Protein AF-A0A9P9IMY3-F1 (afdb_monomer_lite)

Radius of gyration: 26.3 Å; chains: 1; bounding box: 83×66×39 Å

Sequence (171 aa):
MLLPPKFRTRTLLSLVWACVVVVLFLTASSHWKDISVIPQANESSQDVVNGSTNCSPLEPTISTLPNRPGLATALSPAQLLCRPRNQTTAVTKLLYQSWKSNEPPAKFKHWSDGCREKRQDWEWVLWTDEDNLRLVQKYFPALEDTYLGLPGNIYRVDFMRNLYMYHFGGV

InterPro domains:
  IPR029044 Nucleotide-diphospho-sugar transferases [SSF53448] (84-171)
  IPR051706 Glycosyltransferase domain-containing protein [PTHR32385] (12-171)

Organism: NCBI:txid1079267

Secondary structure (DSSP, 8-state):
--PPP---THHHHHHHHHHHHHHHHHHTTSSSTT------------------------S--S-SS---TTSPEE--HHHHTTSPPP--SSPPSEEEEE-SSSS--HHHHHHHHHHHHT-TTSEEEEEPHHHHHHHHHHH-GGGHHHHHTSSSHHHHHHHHHHHHHHHH---

pLDDT: mean 77.24, std 22.15, range [31.53, 98.38]

Foldseek 3Di:
DDDDDDDDPPPVVVVVVVVVVVVVVVVVVPPPPPPPDPPPPDPDDPDPPPPPPVLPPPPPDDPPPPQDPLFAAEDELSRVLPDAFDPDPDAALEAEDEDQDPDDPPVVVVVVRVVGNVRNVGYYYYHHPVSLLVLCVSPPVVCNCVLVPPPDVVVNVVVSVVVCCRGHNHD

Structure (mmCIF, N/CA/C/O backbone):
data_AF-A0A9P9IMY3-F1
#
_entry.id   AF-A0A9P9IMY3-F1
#
loop_
_atom_site.group_PDB
_atom_site.id
_atom_site.type_symbol
_atom_site.label_atom_id
_atom_site.label_alt_id
_atom_site.label_comp_id
_atom_site.label_asym_id
_atom_site.label_entity_id
_atom_site.label_seq_id
_atom_site.pdbx_PDB_ins_code
_atom_site.Cartn_x
_atom_site.Cartn_y
_atom_site.Cartn_z
_atom_site.occupancy
_atom_site.B_iso_or_equiv
_atom_site.auth_seq_id
_atom_site.auth_comp_id
_atom_site.auth_asym_id
_atom_site.auth_atom_id
_atom_site.pdbx_PDB_model_num
ATOM 1 N N . MET A 1 1 ? -62.965 -39.080 22.124 1.00 46.47 1 MET A N 1
ATOM 2 C CA . MET A 1 1 ? -61.722 -38.650 21.449 1.00 46.47 1 MET A CA 1
ATOM 3 C C . MET A 1 1 ? -62.101 -37.714 20.305 1.00 46.47 1 MET A C 1
ATOM 5 O O . MET A 1 1 ? -62.487 -38.214 19.264 1.00 46.47 1 MET A O 1
ATOM 9 N N . LEU A 1 2 ? -62.081 -36.389 20.506 1.00 40.59 2 LEU A N 1
ATOM 10 C CA . LEU A 1 2 ? -62.197 -35.381 19.437 1.00 40.59 2 LEU A CA 1
ATOM 11 C C . LEU A 1 2 ? -61.358 -34.150 19.836 1.00 40.59 2 LEU A C 1
ATOM 13 O O . LEU A 1 2 ? -61.588 -33.560 20.887 1.00 40.59 2 LEU A O 1
ATOM 17 N N . LEU A 1 3 ? -60.337 -33.841 19.033 1.00 46.94 3 LEU A N 1
ATOM 18 C CA . LEU A 1 3 ? -59.412 -32.707 19.187 1.00 46.94 3 LEU A CA 1
ATOM 19 C C . LEU A 1 3 ? -60.042 -31.403 18.653 1.00 46.94 3 LEU A C 1
ATOM 21 O O . LEU A 1 3 ? -60.831 -31.470 17.709 1.00 46.94 3 LEU A O 1
ATOM 25 N N . PRO A 1 4 ? -59.671 -30.219 19.181 1.00 60.09 4 PRO A N 1
ATOM 26 C CA . PRO A 1 4 ? -60.183 -28.938 18.692 1.00 60.09 4 PRO A CA 1
ATOM 27 C C . PRO A 1 4 ? -59.522 -28.500 17.366 1.00 60.09 4 PRO A C 1
ATOM 29 O O . PRO A 1 4 ? -58.406 -28.932 17.048 1.00 60.09 4 PRO A O 1
ATOM 32 N N . PRO A 1 5 ? -60.181 -27.621 16.581 1.00 54.59 5 PRO A N 1
ATOM 33 C CA . PRO A 1 5 ? -59.696 -27.197 15.273 1.00 54.59 5 PRO A CA 1
ATOM 34 C C . PRO A 1 5 ? -58.495 -26.248 15.393 1.00 54.59 5 PRO A C 1
ATOM 36 O O . PRO A 1 5 ? -58.503 -25.281 16.155 1.00 54.59 5 PRO A O 1
ATOM 39 N N . LYS A 1 6 ? -57.453 -26.512 14.597 1.00 54.56 6 LYS A N 1
ATOM 40 C CA . LYS A 1 6 ? -56.261 -25.661 14.496 1.00 54.56 6 LYS A CA 1
ATOM 41 C C . LYS A 1 6 ? -56.608 -24.363 13.761 1.00 54.56 6 LYS A C 1
ATOM 43 O O . LYS A 1 6 ? -56.877 -24.376 12.561 1.00 54.56 6 LYS A O 1
ATOM 48 N N . PHE A 1 7 ? -56.565 -23.245 14.484 1.00 51.09 7 PHE A N 1
ATOM 49 C CA . PHE A 1 7 ? -56.667 -21.898 13.924 1.00 51.09 7 PHE A CA 1
ATOM 50 C C . PHE A 1 7 ? -55.505 -21.635 12.949 1.00 51.09 7 PHE A C 1
ATOM 52 O O . PHE A 1 7 ? -54.338 -21.905 13.238 1.00 51.09 7 PHE A O 1
ATOM 59 N N . ARG A 1 8 ? -55.841 -21.144 11.754 1.00 60.75 8 ARG A N 1
ATOM 60 C CA . ARG A 1 8 ? -54.956 -20.981 10.593 1.00 60.75 8 ARG A CA 1
ATOM 61 C C . ARG A 1 8 ? -54.034 -19.764 10.779 1.00 60.75 8 ARG A C 1
ATOM 63 O O . ARG A 1 8 ? -54.347 -18.669 10.338 1.00 60.75 8 ARG A O 1
ATOM 70 N N . THR A 1 9 ? -52.874 -19.963 11.403 1.00 56.81 9 THR A N 1
ATOM 71 C CA . THR A 1 9 ? -51.852 -18.931 11.700 1.00 56.81 9 THR A CA 1
ATOM 72 C C . THR A 1 9 ? -50.983 -18.501 10.508 1.00 56.81 9 THR A C 1
ATOM 74 O O . THR A 1 9 ? -50.159 -17.599 10.632 1.00 56.81 9 THR A O 1
ATOM 77 N N . ARG A 1 10 ? -51.148 -19.114 9.329 1.00 55.03 10 ARG A N 1
ATOM 78 C CA . ARG A 1 10 ? -50.249 -18.892 8.181 1.00 55.03 10 ARG A CA 1
ATOM 79 C C . ARG A 1 10 ? -50.473 -17.581 7.419 1.00 55.03 10 ARG A C 1
ATOM 81 O O . ARG A 1 10 ? -49.534 -17.095 6.808 1.00 55.03 10 ARG A O 1
ATOM 88 N N . THR A 1 11 ? -51.666 -16.991 7.461 1.00 54.25 11 THR A N 1
ATOM 89 C CA . THR A 1 11 ? -51.984 -15.793 6.657 1.00 54.25 11 THR A CA 1
ATOM 90 C C . THR A 1 11 ? -51.524 -14.485 7.306 1.00 54.25 11 THR A C 1
ATOM 92 O O . THR A 1 11 ? -51.186 -13.539 6.603 1.00 54.25 11 THR A O 1
ATOM 95 N N . LEU A 1 12 ? -51.456 -14.434 8.640 1.00 52.69 12 LEU A N 1
ATOM 96 C CA . LEU A 1 12 ? -51.005 -13.248 9.379 1.00 52.69 12 LEU A CA 1
ATOM 97 C C . LEU A 1 12 ? -49.483 -13.067 9.305 1.00 52.69 12 LEU A C 1
ATOM 99 O O . LEU A 1 12 ? -49.007 -11.943 9.188 1.00 52.69 12 LEU A O 1
ATOM 103 N N . LEU A 1 13 ? -48.718 -14.164 9.283 1.00 53.00 13 LEU A N 1
ATOM 104 C CA . LEU A 1 13 ? -47.257 -14.108 9.189 1.00 53.00 13 LEU A CA 1
ATOM 105 C C . LEU A 1 13 ? -46.789 -13.550 7.833 1.00 53.00 13 LEU A C 1
ATOM 107 O O . LEU A 1 13 ? -45.843 -12.773 7.789 1.00 53.00 13 LEU A O 1
ATOM 111 N N . SER A 1 14 ? -47.490 -13.878 6.740 1.00 55.75 14 SER A N 1
ATOM 112 C CA . SER A 1 14 ? -47.186 -13.362 5.397 1.00 55.75 14 SER A CA 1
ATOM 113 C C . SER A 1 14 ? -47.481 -11.867 5.241 1.00 55.75 14 SER A C 1
ATOM 115 O O . SER A 1 14 ? -46.732 -11.173 4.560 1.00 55.75 14 SER A O 1
ATOM 117 N N . LEU A 1 15 ? -48.530 -11.354 5.892 1.00 57.00 15 LEU A N 1
ATOM 118 C CA . LEU A 1 15 ? -48.869 -9.926 5.872 1.00 57.00 15 LEU A CA 1
ATOM 119 C C . LEU A 1 15 ? -47.912 -9.098 6.739 1.00 57.00 15 LEU A C 1
ATOM 121 O O . LEU A 1 15 ? -47.490 -8.023 6.326 1.00 57.00 15 LEU A O 1
ATOM 125 N N . VAL A 1 16 ? -47.503 -9.621 7.899 1.00 63.31 16 VAL A N 1
ATOM 126 C CA . VAL A 1 16 ? -46.500 -8.966 8.754 1.00 63.31 16 VAL A CA 1
ATOM 127 C C . VAL A 1 16 ? -45.140 -8.912 8.053 1.00 63.31 16 VAL A C 1
ATOM 129 O O . VAL A 1 16 ? -44.492 -7.870 8.069 1.00 63.31 16 VAL A O 1
ATOM 132 N N . TRP A 1 17 ? -44.729 -9.986 7.368 1.00 56.22 17 TRP A N 1
ATOM 133 C CA . TRP A 1 17 ? -43.474 -9.992 6.611 1.00 56.22 17 TRP A CA 1
ATOM 134 C C . TRP A 1 17 ? -43.516 -9.051 5.399 1.00 56.22 17 TRP A C 1
ATOM 136 O O . TRP A 1 17 ? -42.553 -8.328 5.160 1.00 56.22 17 TRP A O 1
ATOM 146 N N . ALA A 1 18 ? -44.648 -8.980 4.688 1.00 67.62 18 ALA A N 1
ATOM 147 C CA . ALA A 1 18 ? -44.834 -8.014 3.606 1.00 67.62 18 ALA A CA 1
ATOM 148 C C . ALA A 1 18 ? -44.747 -6.561 4.109 1.00 67.62 18 ALA A C 1
ATOM 150 O O . ALA A 1 18 ? -44.068 -5.747 3.488 1.00 67.62 18 ALA A O 1
ATOM 151 N N . CYS A 1 19 ? -45.344 -6.243 5.264 1.00 64.06 19 CYS A N 1
ATOM 152 C CA . CYS A 1 19 ? -45.222 -4.915 5.871 1.00 64.06 19 CYS A CA 1
ATOM 153 C C . CYS A 1 19 ? -43.783 -4.594 6.301 1.00 64.06 19 CYS A C 1
ATOM 155 O O . CYS A 1 19 ? -43.325 -3.483 6.062 1.00 64.06 19 CYS A O 1
ATOM 157 N N . VAL A 1 20 ? -43.045 -5.546 6.883 1.00 66.06 20 VAL A N 1
ATOM 158 C CA . VAL A 1 20 ? -41.638 -5.332 7.275 1.00 66.06 20 VAL A CA 1
ATOM 159 C C . VAL A 1 20 ? -40.750 -5.093 6.052 1.00 66.06 20 VAL A C 1
ATOM 161 O O . VAL A 1 20 ? -39.928 -4.181 6.073 1.00 66.06 20 VAL A O 1
ATOM 164 N N . VAL A 1 21 ? -40.947 -5.839 4.960 1.00 68.50 21 VAL A N 1
ATOM 165 C CA . VAL A 1 21 ? -40.202 -5.630 3.707 1.00 68.50 21 VAL A CA 1
ATOM 166 C C . VAL A 1 21 ? -40.544 -4.270 3.091 1.00 68.50 21 VAL A C 1
ATOM 168 O O . VAL A 1 21 ? -39.636 -3.525 2.739 1.00 68.50 21 VAL A O 1
ATOM 171 N N . VAL A 1 22 ? -41.823 -3.890 3.023 1.00 68.12 22 VAL A N 1
ATOM 172 C CA . VAL A 1 22 ? -42.237 -2.582 2.483 1.00 68.12 22 VAL A CA 1
ATOM 173 C C . VAL A 1 22 ? -41.711 -1.424 3.340 1.00 68.12 22 VAL A C 1
ATOM 175 O O . VAL A 1 22 ? -41.227 -0.441 2.789 1.00 68.12 22 VAL A O 1
ATOM 178 N N . VAL A 1 23 ? -41.719 -1.542 4.671 1.00 63.19 23 VAL A N 1
ATOM 179 C CA . VAL A 1 23 ? -41.163 -0.515 5.569 1.00 63.19 23 VAL A CA 1
ATOM 180 C C . VAL A 1 23 ? -39.641 -0.419 5.434 1.00 63.19 23 VAL A C 1
ATOM 182 O O . VAL A 1 23 ? -39.133 0.693 5.371 1.00 63.19 23 VAL A O 1
ATOM 185 N N . LEU A 1 24 ? -38.914 -1.536 5.301 1.00 60.84 24 LEU A N 1
ATOM 186 C CA . LEU A 1 24 ? -37.463 -1.524 5.054 1.00 60.84 24 LEU A CA 1
ATOM 187 C C . LEU A 1 24 ? -37.104 -0.929 3.681 1.00 60.84 24 LEU A C 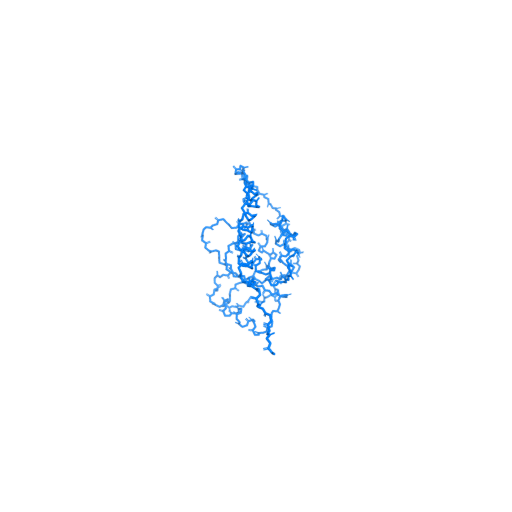1
ATOM 189 O O . LEU A 1 24 ? -36.122 -0.199 3.572 1.00 60.84 24 LEU A O 1
ATOM 193 N N . PHE A 1 25 ? -37.910 -1.180 2.644 1.00 58.81 25 PHE A N 1
ATOM 194 C CA . PHE A 1 25 ? -37.720 -0.565 1.325 1.00 58.81 25 PHE A CA 1
ATOM 195 C C . PHE A 1 25 ? -38.073 0.931 1.311 1.00 58.81 25 PHE A C 1
ATOM 197 O O . PHE A 1 25 ? -37.428 1.701 0.601 1.00 58.81 25 PHE A O 1
ATOM 204 N N . LEU A 1 26 ? -39.048 1.371 2.113 1.00 54.88 26 LEU A N 1
ATOM 205 C CA . LEU A 1 26 ? -39.428 2.783 2.202 1.00 54.88 26 LEU A CA 1
ATOM 206 C C . LEU A 1 26 ? -38.482 3.600 3.100 1.00 54.88 26 LEU A C 1
ATOM 208 O O . LEU A 1 26 ? -38.169 4.735 2.747 1.00 54.88 26 LEU A O 1
ATOM 212 N N . THR A 1 27 ? -37.943 3.048 4.193 1.00 54.81 27 THR A N 1
ATOM 213 C CA . THR A 1 27 ? -36.960 3.754 5.045 1.00 54.81 27 THR A CA 1
ATOM 214 C C . THR A 1 27 ? -35.544 3.759 4.464 1.00 54.81 27 THR A C 1
ATOM 216 O O . THR A 1 27 ? -34.771 4.674 4.750 1.00 54.81 27 THR A O 1
ATOM 219 N N . ALA A 1 28 ? -35.210 2.816 3.575 1.00 50.91 28 ALA A N 1
ATOM 220 C CA . ALA A 1 28 ? -33.966 2.857 2.805 1.00 50.91 28 ALA A CA 1
ATOM 221 C C . ALA A 1 28 ? -33.927 4.021 1.796 1.00 50.91 28 ALA A C 1
ATOM 223 O O . ALA A 1 28 ? -32.852 4.402 1.350 1.00 50.91 28 ALA A O 1
ATOM 224 N N . SER A 1 29 ? -35.069 4.627 1.456 1.00 55.59 29 SER A N 1
ATOM 225 C CA . SER A 1 29 ? -35.138 5.728 0.483 1.00 55.59 29 SER A CA 1
ATOM 226 C C . SER A 1 29 ? -34.940 7.127 1.091 1.00 55.59 29 SER A C 1
ATOM 228 O O . SER A 1 29 ? -34.677 8.086 0.364 1.00 55.59 29 SER A O 1
ATOM 230 N N . SER A 1 30 ? -35.009 7.260 2.421 1.00 51.94 30 SER A N 1
ATOM 231 C CA . SER A 1 30 ? -34.902 8.553 3.112 1.00 51.94 30 SER A CA 1
ATOM 232 C C . SER A 1 30 ? -33.521 8.855 3.698 1.00 51.94 30 SER A C 1
ATOM 234 O O . SER A 1 30 ? -33.320 9.968 4.169 1.00 51.94 30 SER A O 1
ATOM 236 N N . HIS A 1 31 ? -32.565 7.916 3.661 1.00 47.84 31 HIS A N 1
ATOM 237 C CA . HIS A 1 31 ? -31.228 8.120 4.247 1.00 47.84 31 HIS A CA 1
ATOM 238 C C . HIS A 1 31 ? -30.092 8.315 3.226 1.00 47.84 31 HIS A C 1
ATOM 240 O O . HIS A 1 31 ? -28.952 8.543 3.607 1.00 47.84 31 HIS A O 1
ATOM 246 N N . TRP A 1 32 ? -30.390 8.271 1.923 1.00 48.00 32 TRP A N 1
ATOM 247 C CA . TRP A 1 32 ? -29.380 8.400 0.857 1.00 48.00 32 TRP A CA 1
ATOM 248 C C . TRP A 1 32 ? -29.329 9.791 0.213 1.00 48.00 32 TRP A C 1
ATOM 250 O O . TRP A 1 32 ? -28.636 9.979 -0.783 1.00 48.00 32 TRP A O 1
ATOM 260 N N . LYS A 1 33 ? -30.056 10.776 0.752 1.00 42.53 33 LYS A N 1
ATOM 261 C CA . LYS A 1 33 ? -30.097 12.130 0.176 1.00 42.53 33 LYS A CA 1
ATOM 262 C C . LYS A 1 33 ? -28.945 13.046 0.604 1.00 42.53 33 LYS A C 1
ATOM 264 O O . LYS A 1 33 ? -28.801 14.098 -0.002 1.00 42.53 33 LYS A O 1
ATOM 269 N N . ASP A 1 34 ? -28.089 12.621 1.536 1.00 49.44 34 ASP A N 1
ATOM 270 C CA . ASP A 1 34 ? -27.021 13.480 2.077 1.00 49.44 34 ASP A CA 1
ATOM 271 C C . ASP A 1 34 ? -25.595 13.124 1.605 1.00 49.44 34 ASP A C 1
ATOM 273 O O . ASP A 1 34 ? -24.629 13.750 2.032 1.00 49.44 34 ASP A O 1
ATOM 277 N N . ILE A 1 35 ? -25.423 12.184 0.662 1.00 51.16 35 ILE A N 1
ATOM 278 C CA . ILE A 1 35 ? -24.107 11.869 0.055 1.00 51.16 35 ILE A CA 1
ATOM 279 C C . ILE A 1 35 ? -23.956 12.587 -1.298 1.00 51.16 35 ILE A C 1
ATOM 281 O O . ILE A 1 35 ? -23.620 11.990 -2.317 1.00 51.16 35 ILE A O 1
ATOM 285 N N . SER A 1 36 ? -24.241 13.887 -1.348 1.00 49.03 36 SER A N 1
ATOM 286 C CA . SER A 1 36 ? -23.978 14.689 -2.553 1.00 49.03 36 SER A CA 1
ATOM 287 C C . SER A 1 36 ? -23.398 16.064 -2.246 1.00 49.03 36 SER A C 1
ATOM 289 O O . SER A 1 36 ? -23.720 17.043 -2.913 1.00 49.03 36 SER A O 1
ATOM 291 N N . VAL A 1 37 ? -22.508 16.137 -1.257 1.00 45.41 37 VAL A N 1
ATOM 292 C CA . VAL A 1 37 ? -21.614 17.286 -1.090 1.00 45.41 37 VAL A CA 1
ATOM 293 C C . VAL A 1 37 ? -20.187 16.764 -0.959 1.00 45.41 37 VAL A C 1
ATOM 295 O O . VAL A 1 37 ? -19.616 16.702 0.122 1.00 45.41 37 VAL A O 1
ATOM 298 N N . ILE A 1 38 ? -19.603 16.358 -2.088 1.00 53.00 38 ILE A N 1
ATOM 299 C CA . ILE A 1 38 ? -18.152 16.470 -2.245 1.00 53.00 38 ILE A CA 1
ATOM 300 C C . ILE A 1 38 ? -17.921 17.960 -2.509 1.00 53.00 38 ILE A C 1
ATOM 302 O O . ILE A 1 38 ? -18.433 18.455 -3.519 1.00 53.00 38 ILE A O 1
ATOM 306 N N . PRO A 1 39 ? -17.213 18.705 -1.642 1.00 39.47 39 PRO A N 1
ATOM 307 C CA . PRO A 1 39 ? -16.799 20.051 -1.993 1.00 39.47 39 PRO A CA 1
ATOM 308 C C . PRO A 1 39 ? -15.974 19.933 -3.271 1.00 39.47 39 PRO A C 1
ATOM 310 O O . PRO A 1 39 ? -14.982 19.203 -3.305 1.00 39.47 39 PRO A O 1
ATOM 313 N N . GLN A 1 40 ? -16.415 20.596 -4.339 1.00 32.03 40 GLN A N 1
ATOM 314 C CA . GLN A 1 40 ? -15.576 20.821 -5.506 1.00 32.03 40 GLN A CA 1
ATOM 315 C C . GLN A 1 40 ? -14.296 21.478 -4.990 1.00 32.03 40 GLN A C 1
ATOM 317 O O . GLN A 1 40 ? -14.329 22.622 -4.536 1.00 32.03 40 GLN A O 1
ATOM 322 N N . ALA A 1 41 ? -13.195 20.726 -4.993 1.00 43.53 41 ALA A N 1
ATOM 323 C CA . ALA A 1 41 ? -11.875 21.306 -4.858 1.00 43.53 41 ALA A CA 1
ATOM 324 C C . ALA A 1 41 ? -11.747 22.280 -6.028 1.00 43.53 41 ALA A C 1
ATOM 326 O O . ALA A 1 41 ? -11.747 21.883 -7.191 1.00 43.53 41 ALA A O 1
ATOM 327 N N . ASN A 1 42 ? -11.772 23.562 -5.703 1.00 36.94 42 ASN A N 1
ATOM 328 C CA . ASN A 1 42 ? -11.543 24.636 -6.638 1.00 36.94 42 ASN A CA 1
ATOM 329 C C . ASN A 1 42 ? -10.157 24.453 -7.264 1.00 36.94 42 ASN A C 1
ATOM 331 O O . ASN A 1 42 ? -9.126 24.604 -6.612 1.00 36.94 42 ASN A O 1
ATOM 335 N N . GLU A 1 43 ? -10.138 24.144 -8.557 1.00 46.97 43 GLU A N 1
ATOM 336 C CA . GLU A 1 43 ? -8.988 24.395 -9.413 1.00 46.97 43 GLU A CA 1
ATOM 337 C C . GLU A 1 43 ? -8.778 25.909 -9.510 1.00 46.97 43 GLU A C 1
ATOM 339 O O . GLU A 1 43 ? -9.313 26.590 -10.380 1.00 46.97 43 GLU A O 1
ATOM 344 N N . SER A 1 44 ? -7.997 26.457 -8.588 1.00 38.06 44 SER A N 1
ATOM 345 C CA . SER A 1 44 ? -7.337 27.742 -8.780 1.00 38.06 44 SER A CA 1
ATOM 346 C C . SER A 1 44 ? -6.088 27.791 -7.913 1.00 38.06 44 SER A C 1
ATOM 348 O O . SER A 1 44 ? -6.153 28.199 -6.759 1.00 38.06 44 SER A O 1
ATOM 350 N N . SER A 1 45 ? -4.982 27.309 -8.477 1.00 37.50 45 SER A N 1
ATOM 351 C CA . SER A 1 45 ? -3.631 27.831 -8.252 1.00 37.50 45 SER A CA 1
ATOM 352 C C . SER A 1 45 ? -2.653 27.002 -9.080 1.00 37.50 45 SER A C 1
ATOM 354 O O . SER A 1 45 ? -2.187 25.940 -8.667 1.00 37.50 45 SER A O 1
ATOM 356 N N . GLN A 1 46 ? -2.326 27.498 -10.276 1.00 42.56 46 GLN A N 1
ATOM 357 C CA . GLN A 1 46 ? -0.989 27.289 -10.817 1.00 42.56 46 GLN A CA 1
ATOM 358 C C . GLN A 1 46 ? -0.027 28.065 -9.922 1.00 42.56 46 GLN A C 1
ATOM 360 O O . GLN A 1 46 ? 0.351 29.184 -10.238 1.00 42.56 46 GLN A O 1
ATOM 365 N N . ASP A 1 47 ? 0.361 27.459 -8.810 1.00 31.53 47 ASP A N 1
ATOM 366 C CA . ASP A 1 47 ? 1.530 27.895 -8.075 1.00 31.53 47 ASP A CA 1
ATOM 367 C C . ASP A 1 47 ? 2.549 26.769 -8.191 1.00 31.53 47 ASP A C 1
ATOM 369 O O . ASP A 1 47 ? 2.456 25.723 -7.547 1.00 31.53 47 ASP A O 1
ATOM 373 N N . VAL A 1 48 ? 3.538 26.990 -9.058 1.00 43.69 48 VAL A N 1
ATOM 374 C CA . VAL A 1 48 ? 4.846 26.343 -8.960 1.00 43.69 48 VAL A CA 1
ATOM 375 C C . VAL A 1 48 ? 5.439 26.801 -7.626 1.00 43.69 48 VAL A C 1
ATOM 377 O O . VAL A 1 48 ? 6.257 27.714 -7.555 1.00 43.69 48 VAL A O 1
ATOM 380 N N . VAL A 1 49 ? 4.966 26.213 -6.530 1.00 37.22 49 VAL A N 1
ATOM 381 C CA . VAL A 1 49 ? 5.587 26.381 -5.227 1.00 37.22 49 VAL A CA 1
ATOM 382 C C . VAL A 1 49 ? 6.806 25.477 -5.260 1.00 37.22 49 VAL A C 1
ATOM 384 O O . VAL A 1 49 ? 6.698 24.255 -5.155 1.00 37.22 49 VAL A O 1
ATOM 387 N N . ASN A 1 50 ? 7.978 26.096 -5.402 1.00 44.59 50 ASN A N 1
ATOM 388 C CA . ASN A 1 50 ? 9.242 25.565 -4.901 1.00 44.59 50 ASN A CA 1
ATOM 389 C C . ASN A 1 50 ? 9.106 25.373 -3.382 1.00 44.59 50 ASN A C 1
ATOM 391 O O . ASN A 1 50 ? 9.624 26.135 -2.572 1.00 44.59 50 ASN A O 1
ATOM 395 N N . GLY A 1 51 ? 8.332 24.366 -3.000 1.00 37.72 51 GLY A N 1
ATOM 396 C CA . GLY A 1 51 ? 8.132 23.916 -1.646 1.00 37.72 51 GLY A CA 1
ATOM 397 C C . GLY A 1 51 ? 9.093 22.776 -1.437 1.00 37.72 51 GLY A C 1
ATOM 398 O O . GLY A 1 51 ? 8.717 21.613 -1.541 1.00 37.72 51 GLY A O 1
ATOM 399 N N . SER A 1 52 ? 10.341 23.117 -1.128 1.00 43.94 52 SER A N 1
ATOM 400 C CA . SER A 1 52 ? 11.188 22.240 -0.333 1.00 43.94 52 SER A CA 1
ATOM 401 C C . SER A 1 52 ? 10.505 22.061 1.025 1.00 43.94 52 SER A C 1
ATOM 403 O O . SER A 1 52 ? 10.908 22.650 2.025 1.00 43.94 52 SER A O 1
ATOM 405 N N . THR A 1 53 ? 9.428 21.271 1.086 1.00 45.78 53 THR A N 1
ATOM 406 C CA . THR A 1 53 ? 9.094 20.582 2.323 1.00 45.78 53 THR A CA 1
ATOM 407 C C . THR A 1 53 ? 10.324 19.758 2.610 1.00 45.78 53 THR A C 1
ATOM 409 O O . THR A 1 53 ? 10.621 18.836 1.849 1.00 45.78 53 THR A O 1
ATOM 412 N N . ASN A 1 54 ? 11.068 20.156 3.641 1.00 53.41 54 ASN A N 1
ATOM 413 C CA . ASN A 1 54 ? 12.173 19.398 4.198 1.00 53.41 54 ASN A CA 1
ATOM 414 C C . ASN A 1 54 ? 11.633 18.031 4.619 1.00 53.41 54 ASN A C 1
ATOM 416 O O . ASN A 1 54 ? 11.334 17.774 5.780 1.00 53.41 54 ASN A O 1
ATOM 420 N N . CYS A 1 55 ? 11.504 17.142 3.644 1.00 58.78 55 CYS A N 1
ATOM 421 C CA . CYS A 1 55 ? 11.438 15.717 3.823 1.00 58.78 55 CYS A CA 1
ATOM 422 C C . CYS A 1 55 ? 12.880 15.314 4.128 1.00 58.78 55 CYS A C 1
ATOM 424 O O . CYS A 1 55 ? 13.565 14.719 3.304 1.00 58.78 55 CYS A O 1
ATOM 426 N N . SER A 1 56 ? 13.391 15.785 5.270 1.00 51.25 56 SER A N 1
ATOM 427 C CA . SER A 1 56 ? 14.697 15.371 5.751 1.00 51.25 56 SER A CA 1
ATOM 428 C C . SER A 1 56 ? 14.575 13.878 6.008 1.00 51.25 56 SER A C 1
ATOM 430 O O . SER A 1 56 ? 13.761 13.493 6.853 1.00 51.25 56 SER A O 1
ATOM 432 N N . PRO A 1 57 ? 15.348 13.025 5.317 1.00 50.34 57 PRO A N 1
ATOM 433 C CA . PRO A 1 57 ? 15.457 11.620 5.658 1.00 50.34 57 PRO A CA 1
ATOM 434 C C . PRO A 1 57 ? 16.284 11.535 6.947 1.00 50.34 57 PRO A C 1
ATOM 436 O O . PRO A 1 57 ? 17.434 11.120 6.955 1.00 50.34 57 PRO A O 1
ATOM 439 N N . LEU A 1 58 ? 15.727 12.021 8.052 1.00 46.84 58 LEU A N 1
ATOM 440 C CA . LEU A 1 58 ? 16.236 11.785 9.393 1.00 46.84 58 LEU A CA 1
ATOM 441 C C . LEU A 1 58 ? 15.406 10.657 10.002 1.00 46.84 58 LEU A C 1
ATOM 443 O O . LEU A 1 58 ? 14.796 10.801 11.051 1.00 46.84 58 LEU A O 1
ATOM 447 N N . GLU A 1 59 ? 15.403 9.520 9.312 1.00 46.16 59 GLU A N 1
ATOM 448 C CA . GLU A 1 59 ? 15.472 8.236 9.994 1.00 46.16 59 GLU A CA 1
ATOM 449 C C . GLU A 1 59 ? 16.740 7.527 9.509 1.00 46.16 59 GLU A C 1
ATOM 451 O O . GLU A 1 59 ? 16.965 7.429 8.296 1.00 46.16 59 GLU A O 1
ATOM 456 N N . PRO A 1 60 ? 17.594 7.034 10.423 1.00 41.94 60 PRO A N 1
ATOM 457 C CA . PRO A 1 60 ? 18.716 6.191 10.062 1.00 41.94 60 PRO A CA 1
ATOM 458 C C . PRO A 1 60 ? 18.160 4.824 9.660 1.00 41.94 60 PRO A C 1
ATOM 460 O O . PRO A 1 60 ? 18.105 3.881 10.441 1.00 41.94 60 PRO A O 1
ATOM 463 N N . THR A 1 61 ? 17.696 4.711 8.423 1.00 42.44 61 THR A N 1
ATOM 464 C CA . THR A 1 61 ? 17.397 3.425 7.792 1.00 42.44 61 THR A CA 1
ATOM 465 C C . THR A 1 61 ? 17.701 3.526 6.305 1.00 42.44 61 THR A C 1
ATOM 467 O O . THR A 1 61 ? 16.872 3.280 5.431 1.00 42.44 61 THR A O 1
ATOM 470 N N . ILE A 1 62 ? 18.937 3.923 5.997 1.00 43.03 62 ILE A N 1
ATOM 471 C CA . ILE A 1 62 ? 19.538 3.580 4.712 1.00 43.03 62 ILE A CA 1
ATOM 472 C C . ILE A 1 62 ? 19.504 2.042 4.624 1.00 43.03 62 ILE A C 1
ATOM 474 O O . ILE A 1 62 ? 20.193 1.355 5.369 1.00 43.03 62 ILE A O 1
ATOM 478 N N . SER A 1 63 ? 18.649 1.518 3.745 1.00 42.47 63 SER A N 1
ATOM 479 C CA . SER A 1 63 ? 18.713 0.166 3.173 1.00 42.47 63 SER A CA 1
ATOM 480 C C . SER A 1 63 ? 18.789 -1.040 4.131 1.00 42.47 63 SER A C 1
ATOM 482 O O . SER A 1 63 ? 19.713 -1.846 4.024 1.00 42.47 63 SER A O 1
ATOM 484 N N . THR A 1 64 ? 17.799 -1.295 4.991 1.00 51.34 64 THR A N 1
ATOM 485 C CA . THR A 1 64 ? 17.754 -2.619 5.669 1.00 51.34 64 THR A CA 1
ATOM 486 C C . THR A 1 64 ? 17.379 -3.761 4.716 1.00 51.34 64 THR A C 1
ATOM 488 O O . THR A 1 64 ? 17.467 -4.932 5.071 1.00 51.34 64 THR A O 1
ATOM 491 N N . LEU A 1 65 ? 17.000 -3.458 3.472 1.00 55.50 65 LEU A N 1
ATOM 492 C CA . LEU A 1 65 ? 16.841 -4.467 2.433 1.00 55.50 65 LEU A CA 1
ATOM 493 C C . LEU A 1 65 ? 18.040 -4.386 1.483 1.00 55.50 65 LEU A C 1
ATOM 495 O O . LEU A 1 65 ? 18.135 -3.420 0.723 1.00 55.50 65 LEU A O 1
ATOM 499 N N . PRO A 1 66 ? 18.960 -5.371 1.510 1.00 61.62 66 PRO A N 1
ATOM 500 C CA . PRO A 1 66 ? 20.089 -5.386 0.596 1.00 61.62 66 PRO A CA 1
ATOM 501 C C . PRO A 1 66 ? 19.563 -5.362 -0.837 1.00 61.62 66 PRO A C 1
ATOM 503 O O . PRO A 1 66 ? 18.680 -6.152 -1.201 1.00 61.62 66 PRO A O 1
ATOM 506 N N . ASN A 1 67 ? 20.088 -4.435 -1.638 1.00 66.88 67 ASN A N 1
ATOM 507 C CA . ASN A 1 67 ? 19.742 -4.356 -3.046 1.00 66.88 67 ASN A CA 1
ATOM 508 C C . ASN A 1 67 ? 20.270 -5.631 -3.716 1.00 66.88 67 ASN A C 1
ATOM 510 O O . ASN A 1 67 ? 21.478 -5.865 -3.767 1.00 66.88 67 ASN A O 1
ATOM 514 N N . ARG A 1 68 ? 19.355 -6.515 -4.119 1.00 81.62 68 ARG A N 1
ATOM 515 C CA . ARG A 1 68 ? 19.686 -7.824 -4.683 1.00 81.62 68 ARG A CA 1
ATOM 516 C C . ARG A 1 68 ? 19.606 -7.729 -6.205 1.00 81.62 68 ARG A C 1
ATOM 518 O O . ARG A 1 68 ? 18.526 -7.408 -6.704 1.00 81.62 68 ARG A O 1
ATOM 525 N N . PRO A 1 69 ? 20.703 -8.006 -6.936 1.00 85.50 69 PRO A N 1
ATOM 526 C CA . PRO A 1 69 ? 20.694 -7.993 -8.394 1.00 85.50 69 PRO A CA 1
ATOM 527 C C . PRO A 1 69 ? 19.578 -8.885 -8.946 1.00 85.50 69 PRO A C 1
ATOM 529 O O . PRO A 1 69 ? 19.364 -9.986 -8.441 1.00 85.50 69 PRO A O 1
ATOM 532 N N . GLY A 1 70 ? 18.867 -8.406 -9.969 1.00 90.75 70 GLY A N 1
ATOM 533 C CA . GLY A 1 70 ? 17.769 -9.145 -10.602 1.00 90.75 70 GLY A CA 1
ATOM 534 C C . GLY A 1 70 ? 16.417 -9.059 -9.885 1.00 90.75 70 GLY A C 1
ATOM 535 O O . GLY A 1 70 ? 15.471 -9.708 -10.320 1.00 90.75 70 GLY A O 1
ATOM 536 N N . LEU A 1 71 ? 16.292 -8.259 -8.819 1.00 94.88 71 LEU A N 1
ATOM 537 C CA . LEU A 1 71 ? 15.010 -7.926 -8.189 1.00 94.88 71 LEU A CA 1
ATOM 538 C C . LEU A 1 71 ? 14.647 -6.458 -8.424 1.00 94.88 71 LEU A C 1
ATOM 540 O O . LEU A 1 71 ? 15.529 -5.615 -8.555 1.00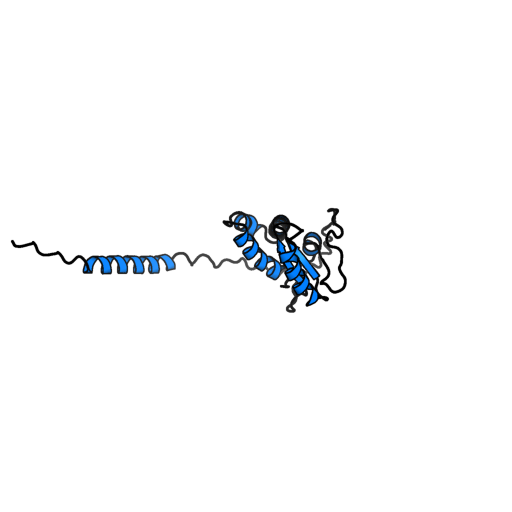 94.88 71 LEU A O 1
ATOM 544 N N . ALA A 1 72 ? 13.350 -6.149 -8.360 1.00 95.38 72 ALA A N 1
ATOM 545 C CA . ALA A 1 72 ? 12.859 -4.782 -8.193 1.00 95.38 72 ALA A CA 1
ATOM 546 C C . ALA A 1 72 ? 13.622 -4.039 -7.075 1.00 95.38 72 ALA A C 1
ATOM 548 O O . ALA A 1 72 ? 13.822 -4.590 -5.973 1.00 95.38 72 ALA A O 1
ATOM 549 N N . THR A 1 73 ? 14.007 -2.793 -7.365 1.00 94.88 73 THR A N 1
ATOM 550 C CA . THR A 1 73 ? 14.790 -1.926 -6.472 1.00 94.88 73 THR A CA 1
ATOM 551 C C . THR A 1 73 ? 13.988 -1.633 -5.209 1.00 94.88 73 THR A C 1
ATOM 553 O O . THR A 1 73 ? 12.853 -1.176 -5.293 1.00 94.88 73 THR A O 1
ATOM 556 N N . ALA A 1 74 ? 14.545 -1.899 -4.027 1.00 93.56 74 ALA A N 1
ATOM 557 C CA . ALA A 1 74 ? 13.847 -1.607 -2.776 1.00 93.56 74 ALA A CA 1
ATOM 558 C C . ALA A 1 74 ? 13.779 -0.089 -2.527 1.00 93.56 74 ALA A C 1
ATOM 560 O O . ALA A 1 74 ? 14.802 0.591 -2.581 1.00 93.56 74 ALA A O 1
ATOM 561 N N . LEU A 1 75 ? 12.586 0.412 -2.215 1.00 94.25 75 LEU A N 1
ATOM 562 C CA . LEU A 1 75 ? 12.304 1.801 -1.864 1.00 94.25 75 LEU A CA 1
ATOM 563 C C . LEU A 1 75 ? 11.604 1.825 -0.502 1.00 94.25 75 LEU A C 1
ATOM 565 O O . LEU A 1 75 ? 10.645 1.081 -0.285 1.00 94.25 75 LEU A O 1
ATOM 569 N N . SER A 1 76 ? 12.075 2.658 0.431 1.00 94.38 76 SER A N 1
ATOM 570 C CA . SER A 1 76 ? 11.429 2.735 1.744 1.00 94.38 76 SER A CA 1
ATOM 571 C C . SER A 1 76 ? 10.106 3.511 1.671 1.00 94.38 76 SER A C 1
ATOM 573 O O . SER A 1 76 ? 9.986 4.452 0.876 1.00 94.38 76 SER A O 1
ATOM 575 N N . PRO A 1 77 ? 9.118 3.187 2.526 1.00 95.75 77 PRO A N 1
ATOM 576 C CA . PRO A 1 77 ? 7.894 3.975 2.638 1.00 95.75 77 PRO A CA 1
ATOM 577 C C . PRO A 1 77 ? 8.173 5.455 2.906 1.00 95.75 77 PRO A C 1
ATOM 579 O O . PRO A 1 77 ? 7.607 6.309 2.234 1.00 95.75 77 PRO A O 1
ATOM 582 N N . ALA A 1 78 ? 9.117 5.778 3.797 1.00 93.81 78 ALA A N 1
ATOM 583 C CA . ALA A 1 78 ? 9.509 7.158 4.085 1.00 93.81 78 ALA A CA 1
ATOM 584 C C . ALA A 1 78 ? 10.001 7.910 2.834 1.00 93.81 78 ALA A C 1
ATOM 586 O O . ALA A 1 78 ? 9.599 9.049 2.606 1.00 93.81 78 ALA A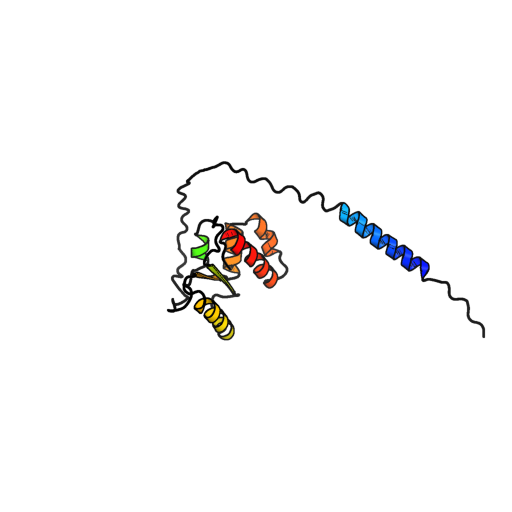 O 1
ATOM 587 N N . GLN A 1 79 ? 10.816 7.267 1.989 1.00 94.75 79 GLN A N 1
ATOM 588 C CA . GLN A 1 79 ? 11.266 7.860 0.727 1.00 94.75 79 GLN A CA 1
ATOM 589 C C . GLN A 1 79 ? 10.106 8.062 -0.254 1.00 94.75 79 GLN A C 1
ATOM 591 O O . GLN A 1 79 ? 10.033 9.103 -0.910 1.00 94.75 79 GLN A O 1
ATOM 596 N N . LEU A 1 80 ? 9.186 7.097 -0.355 1.00 95.56 80 LEU A N 1
ATOM 597 C CA . LEU A 1 80 ? 8.011 7.218 -1.220 1.00 95.56 80 LEU A CA 1
ATOM 598 C C . LEU A 1 80 ? 7.062 8.328 -0.741 1.00 95.56 80 LEU A C 1
ATOM 600 O O . LEU A 1 80 ? 6.596 9.119 -1.556 1.00 95.56 80 LEU A O 1
ATOM 604 N N . LEU A 1 81 ? 6.850 8.457 0.572 1.00 95.31 81 LEU A N 1
ATOM 605 C CA . LEU A 1 81 ? 6.070 9.536 1.186 1.00 95.31 81 LEU A CA 1
ATOM 606 C C . LEU A 1 81 ? 6.677 10.926 0.942 1.00 95.31 81 LEU A C 1
ATOM 608 O O . LEU A 1 81 ? 6.031 11.924 1.235 1.00 95.31 81 LEU A O 1
ATOM 612 N N . CYS A 1 82 ? 7.910 11.044 0.455 1.00 93.31 82 CYS A N 1
ATOM 613 C CA . CYS A 1 82 ? 8.493 12.331 0.072 1.00 93.31 82 CYS A CA 1
ATOM 614 C C . CYS A 1 82 ? 8.230 12.705 -1.391 1.00 93.31 82 CYS A C 1
ATOM 616 O O . CYS A 1 82 ? 8.578 13.809 -1.806 1.00 93.31 82 CYS A O 1
ATOM 618 N N . ARG A 1 83 ? 7.628 11.810 -2.183 1.00 91.56 83 ARG A N 1
ATOM 619 C CA . ARG A 1 83 ? 7.328 12.080 -3.589 1.00 91.56 83 ARG A CA 1
ATOM 620 C C . ARG A 1 83 ? 6.050 12.911 -3.725 1.00 91.56 83 ARG A C 1
ATOM 622 O O . ARG A 1 83 ? 5.120 12.739 -2.932 1.00 91.56 83 ARG A O 1
ATOM 629 N N . PRO A 1 84 ? 5.974 13.798 -4.733 1.00 88.94 84 PRO A N 1
ATOM 630 C CA . PRO A 1 84 ? 4.712 14.424 -5.094 1.00 88.94 84 PRO A CA 1
ATOM 631 C C . PRO A 1 84 ? 3.722 13.361 -5.584 1.00 88.94 84 PRO A C 1
ATOM 633 O O . PRO A 1 84 ? 4.112 12.284 -6.045 1.00 88.94 84 PRO A O 1
ATOM 636 N N . ARG A 1 85 ? 2.431 13.687 -5.511 1.00 88.44 85 ARG A N 1
ATOM 637 C CA . ARG A 1 85 ? 1.361 12.833 -6.030 1.00 88.44 85 ARG A CA 1
ATOM 638 C C . ARG A 1 85 ? 1.585 12.541 -7.518 1.00 88.44 85 ARG A C 1
ATOM 640 O O . ARG A 1 85 ? 1.857 13.464 -8.287 1.00 88.44 85 ARG A O 1
ATOM 647 N N . ASN A 1 86 ? 1.412 11.287 -7.940 1.00 84.81 86 ASN A N 1
ATOM 648 C CA . ASN A 1 86 ? 1.458 10.957 -9.364 1.00 84.81 86 ASN A CA 1
ATOM 649 C C . ASN A 1 86 ? 0.139 11.368 -10.051 1.00 84.81 86 ASN A C 1
ATOM 651 O O . ASN A 1 86 ? -0.940 11.001 -9.591 1.00 84.81 86 ASN A O 1
ATOM 655 N N . GLN A 1 87 ? 0.232 12.129 -11.146 1.00 84.06 87 GLN A N 1
ATOM 656 C CA . GLN A 1 87 ? -0.907 12.603 -11.953 1.00 84.06 87 GLN A CA 1
ATOM 657 C C . GLN A 1 87 ? -0.915 12.014 -13.377 1.00 84.06 87 GLN A C 1
ATOM 659 O O . GLN A 1 87 ? -1.681 12.446 -14.235 1.00 84.06 87 GLN A O 1
ATOM 664 N N . THR A 1 88 ? -0.040 11.048 -13.658 1.00 82.94 88 THR A N 1
ATOM 665 C CA . THR A 1 88 ? 0.048 10.412 -14.979 1.00 82.94 88 THR A CA 1
ATOM 666 C C . THR A 1 88 ? -1.026 9.339 -15.165 1.00 82.94 88 THR A C 1
ATOM 668 O O . THR A 1 88 ? -1.454 8.690 -14.214 1.00 82.94 88 THR A O 1
ATOM 671 N N . THR A 1 89 ? -1.456 9.135 -16.413 1.00 83.56 89 THR A N 1
ATOM 672 C CA . THR A 1 89 ? -2.412 8.076 -16.790 1.00 83.56 89 THR A CA 1
ATOM 673 C C . THR A 1 89 ? -1.741 6.717 -17.009 1.00 83.56 89 THR A C 1
ATOM 675 O O . THR A 1 89 ? -2.420 5.695 -17.087 1.00 83.56 89 THR A O 1
ATOM 678 N N . ALA A 1 90 ? -0.409 6.695 -17.118 1.00 90.06 90 ALA A N 1
ATOM 679 C CA . ALA A 1 90 ? 0.371 5.472 -17.217 1.00 90.06 90 ALA A CA 1
ATOM 680 C C . ALA A 1 90 ? 0.500 4.802 -15.844 1.00 90.06 90 ALA A C 1
ATOM 682 O O . ALA A 1 90 ? 0.622 5.467 -14.817 1.00 90.06 90 ALA A O 1
ATOM 683 N N . VAL A 1 91 ? 0.532 3.469 -15.830 1.00 89.81 91 VAL A N 1
ATOM 684 C CA . VAL A 1 91 ? 0.760 2.715 -14.594 1.00 89.81 91 VAL A CA 1
ATOM 685 C C . VAL A 1 91 ? 2.169 3.007 -14.078 1.00 89.81 91 VAL A C 1
ATOM 687 O O . VAL A 1 91 ? 3.160 2.711 -14.750 1.00 89.81 91 VAL A O 1
ATOM 690 N N . THR A 1 92 ? 2.263 3.574 -12.873 1.00 95.19 92 THR A N 1
ATOM 691 C CA . THR A 1 92 ? 3.540 3.754 -12.174 1.00 95.19 92 THR A CA 1
ATOM 692 C C . THR A 1 92 ? 4.209 2.403 -11.954 1.00 95.19 92 THR A C 1
ATOM 694 O O . THR A 1 92 ? 3.562 1.449 -11.532 1.00 95.19 92 THR A O 1
ATOM 697 N N . LYS A 1 93 ? 5.524 2.320 -12.155 1.00 96.62 93 LYS A N 1
ATOM 698 C CA . LYS A 1 93 ? 6.307 1.103 -11.902 1.00 96.62 93 LYS A CA 1
ATOM 699 C C . LYS A 1 93 ? 6.632 0.928 -10.411 1.00 96.62 93 LYS A C 1
ATOM 701 O O . LYS A 1 93 ? 7.795 0.882 -10.019 1.00 96.62 93 LYS A O 1
ATOM 706 N N . LEU A 1 94 ? 5.591 0.876 -9.583 1.00 97.19 94 LEU A N 1
ATOM 707 C CA . LEU A 1 94 ? 5.663 0.669 -8.136 1.00 97.19 94 LEU A CA 1
ATOM 708 C C . LEU A 1 94 ? 4.941 -0.625 -7.770 1.00 97.19 94 LEU A C 1
ATOM 710 O O . LEU A 1 94 ? 3.794 -0.816 -8.163 1.00 97.19 94 LEU A O 1
ATOM 714 N N . LEU A 1 95 ? 5.630 -1.501 -7.042 1.00 97.31 95 LEU A N 1
ATOM 715 C CA . LEU A 1 95 ? 5.099 -2.745 -6.499 1.00 97.31 95 LEU A CA 1
ATOM 716 C C . LEU A 1 95 ? 4.965 -2.619 -4.979 1.00 97.31 95 LEU A C 1
ATOM 718 O O . LEU A 1 95 ? 5.973 -2.527 -4.273 1.00 97.31 95 LEU A O 1
ATOM 722 N N . TYR A 1 96 ? 3.743 -2.681 -4.468 1.00 96.75 96 TYR A N 1
ATOM 723 C CA . TYR A 1 96 ? 3.450 -2.619 -3.044 1.00 96.75 96 TYR A CA 1
ATOM 724 C C . TYR A 1 96 ? 3.250 -4.002 -2.456 1.00 96.75 96 TYR A C 1
ATOM 726 O O . TYR A 1 96 ? 2.574 -4.874 -3.003 1.00 96.75 96 TYR A O 1
ATOM 734 N N . GLN A 1 97 ? 3.813 -4.193 -1.275 1.00 95.75 97 GLN A N 1
ATOM 735 C CA . GLN A 1 97 ? 3.470 -5.294 -0.394 1.00 95.75 97 GLN A CA 1
ATOM 736 C C . GLN A 1 97 ? 3.318 -4.743 1.012 1.00 95.75 97 GLN A C 1
ATOM 738 O O . GLN A 1 97 ? 3.944 -3.748 1.356 1.00 95.75 97 GLN A O 1
ATOM 743 N N . SER A 1 98 ? 2.493 -5.380 1.830 1.00 94.56 98 SER A N 1
ATOM 744 C CA . SER A 1 98 ? 2.322 -4.994 3.226 1.00 94.56 98 SER A CA 1
ATOM 745 C C . SER A 1 98 ? 2.606 -6.178 4.129 1.00 94.56 98 SER A C 1
ATOM 747 O O . SER A 1 98 ? 2.228 -7.314 3.824 1.00 94.56 98 SER A O 1
ATOM 749 N N . TRP A 1 99 ? 3.236 -5.913 5.262 1.00 94.88 99 TRP A N 1
ATOM 750 C CA . TRP A 1 99 ? 3.442 -6.904 6.300 1.00 94.88 99 TRP A CA 1
ATOM 751 C C . TRP A 1 99 ? 3.494 -6.227 7.663 1.00 94.88 99 TRP A C 1
ATOM 753 O O . TRP A 1 99 ? 3.850 -5.064 7.775 1.00 94.88 99 TRP A O 1
ATOM 763 N N . LYS A 1 100 ? 3.202 -6.979 8.724 1.00 88.12 100 LYS A N 1
ATOM 764 C CA . LYS A 1 100 ? 3.259 -6.475 10.107 1.00 88.12 100 LYS A CA 1
ATOM 765 C C . LYS A 1 100 ? 4.651 -6.004 10.562 1.00 88.12 100 LYS A C 1
ATOM 767 O O . LYS A 1 100 ? 4.790 -5.465 11.647 1.00 88.12 100 LYS A O 1
ATOM 772 N N . SER A 1 101 ? 5.697 -6.318 9.803 1.00 86.94 101 SER A N 1
ATOM 773 C CA . SER A 1 101 ? 7.087 -5.972 10.095 1.00 86.94 101 SER A CA 1
ATOM 774 C C . SER A 1 101 ? 7.880 -5.881 8.793 1.00 86.94 101 SER A C 1
ATOM 776 O O . SER A 1 101 ? 7.447 -6.385 7.757 1.00 86.94 101 SER A O 1
ATOM 778 N N . ASN A 1 102 ? 9.086 -5.323 8.859 1.00 84.56 102 ASN A N 1
ATOM 779 C CA . ASN A 1 102 ? 9.982 -5.211 7.702 1.00 84.56 102 ASN A CA 1
ATOM 780 C C . ASN A 1 102 ? 10.585 -6.551 7.237 1.00 84.56 102 ASN A C 1
ATOM 782 O O . ASN A 1 102 ? 11.234 -6.617 6.195 1.00 84.56 102 ASN A O 1
ATOM 786 N N . GLU A 1 103 ? 10.361 -7.631 7.989 1.00 86.12 103 GLU A N 1
ATOM 787 C CA . GLU A 1 103 ? 10.939 -8.950 7.735 1.00 86.12 103 GLU A CA 1
ATOM 788 C C . GLU A 1 103 ? 9.844 -10.029 7.722 1.00 86.12 103 GLU A C 1
ATOM 790 O O . GLU A 1 103 ? 9.515 -10.620 8.759 1.00 86.12 103 GLU A O 1
ATOM 795 N N . PRO A 1 104 ? 9.227 -10.297 6.556 1.00 87.06 104 PRO A N 1
ATOM 796 C CA . PRO A 1 104 ? 8.265 -11.379 6.431 1.00 87.06 104 PRO A CA 1
ATOM 797 C C . PRO A 1 104 ? 8.949 -12.755 6.544 1.00 87.06 104 PRO A C 1
ATOM 799 O O . PRO A 1 104 ? 10.072 -12.931 6.064 1.00 87.06 104 PRO A O 1
ATOM 802 N N . PRO A 1 105 ? 8.272 -13.776 7.112 1.00 89.19 105 PRO A N 1
ATOM 803 C CA . PRO A 1 105 ? 8.791 -15.142 7.168 1.00 89.19 105 PRO A CA 1
ATOM 804 C C . PRO A 1 105 ? 9.236 -15.668 5.797 1.00 89.19 105 PRO A C 1
ATOM 806 O O . PRO A 1 105 ? 8.599 -15.383 4.780 1.00 89.19 105 PRO A O 1
ATOM 809 N N . ALA A 1 106 ? 10.269 -16.519 5.778 1.00 88.00 106 ALA A N 1
ATOM 810 C CA . ALA A 1 106 ? 10.938 -16.987 4.556 1.00 88.00 106 ALA A CA 1
ATOM 811 C C . ALA A 1 106 ? 9.983 -17.500 3.458 1.00 88.00 106 ALA A C 1
ATOM 813 O O . ALA A 1 106 ? 10.168 -17.186 2.282 1.00 88.00 106 ALA A O 1
ATOM 814 N N . LYS A 1 107 ? 8.916 -18.222 3.836 1.00 88.38 107 LYS A N 1
ATOM 815 C CA . LYS A 1 107 ? 7.899 -18.717 2.891 1.00 88.38 107 LYS A CA 1
ATOM 816 C C . LYS A 1 107 ? 7.207 -17.604 2.092 1.00 88.38 107 LYS A C 1
ATOM 818 O O . LYS A 1 107 ? 6.963 -17.770 0.905 1.00 88.38 107 LYS A O 1
ATOM 823 N N . PHE A 1 108 ? 6.932 -16.460 2.719 1.00 90.19 108 PHE A N 1
ATOM 824 C CA . PHE A 1 108 ? 6.299 -15.313 2.064 1.00 90.19 108 PHE A CA 1
ATOM 825 C C . PHE A 1 108 ? 7.319 -14.486 1.284 1.00 90.19 108 PHE A C 1
ATOM 827 O O . PHE A 1 108 ? 7.005 -13.950 0.221 1.00 90.19 108 PHE A O 1
ATOM 834 N N . LYS A 1 109 ? 8.565 -14.439 1.771 1.00 90.19 109 LYS A N 1
ATOM 835 C CA . LYS A 1 109 ? 9.674 -13.808 1.057 1.00 90.19 109 LYS A CA 1
ATOM 836 C C . LYS A 1 109 ? 9.921 -14.460 -0.307 1.00 90.19 109 LYS A C 1
ATOM 838 O O . LYS A 1 109 ? 10.184 -13.741 -1.259 1.00 90.19 109 LYS A O 1
ATOM 843 N N . HIS A 1 110 ? 9.766 -15.780 -0.433 1.00 91.75 110 HIS A N 1
ATOM 844 C CA . HIS A 1 110 ? 9.864 -16.465 -1.729 1.00 91.75 110 HIS A CA 1
ATOM 845 C C . HIS A 1 110 ? 8.851 -15.929 -2.759 1.00 91.75 110 HIS A C 1
ATOM 847 O O . HIS A 1 110 ? 9.218 -15.644 -3.897 1.00 91.75 110 HIS A O 1
ATOM 853 N N . TRP A 1 111 ? 7.592 -15.716 -2.362 1.00 93.38 111 TRP A N 1
ATOM 854 C CA . TRP A 1 111 ? 6.576 -15.142 -3.254 1.00 93.38 111 TRP A CA 1
ATOM 855 C C . TRP A 1 111 ? 6.818 -13.661 -3.546 1.00 93.38 111 TRP A C 1
ATOM 857 O O . TRP A 1 111 ? 6.596 -13.210 -4.669 1.00 93.38 111 TRP A O 1
ATOM 867 N N . SER A 1 112 ? 7.308 -12.910 -2.555 1.00 93.62 112 SER A N 1
ATOM 868 C CA . SER A 1 112 ? 7.752 -11.529 -2.755 1.00 93.62 112 SER A CA 1
ATOM 869 C C . SER A 1 112 ? 8.860 -11.449 -3.802 1.00 93.62 112 SER A C 1
ATOM 871 O O . SER A 1 112 ? 8.727 -10.714 -4.779 1.00 93.62 112 SER A O 1
ATOM 873 N N . ASP A 1 113 ? 9.898 -12.271 -3.652 1.00 93.88 113 ASP A N 1
ATOM 874 C CA . ASP A 1 113 ? 11.037 -12.330 -4.562 1.00 93.88 113 ASP A CA 1
ATOM 875 C C . ASP A 1 113 ? 10.578 -12.705 -5.980 1.00 93.88 113 ASP A C 1
ATOM 877 O O . ASP A 1 113 ? 10.864 -11.959 -6.910 1.00 93.88 113 ASP A O 1
ATOM 881 N N . GLY A 1 114 ? 9.730 -13.726 -6.151 1.00 95.00 114 GLY A N 1
ATOM 882 C CA . GLY A 1 114 ? 9.193 -14.085 -7.472 1.00 95.00 114 GLY A CA 1
ATOM 883 C C . GLY A 1 114 ? 8.365 -12.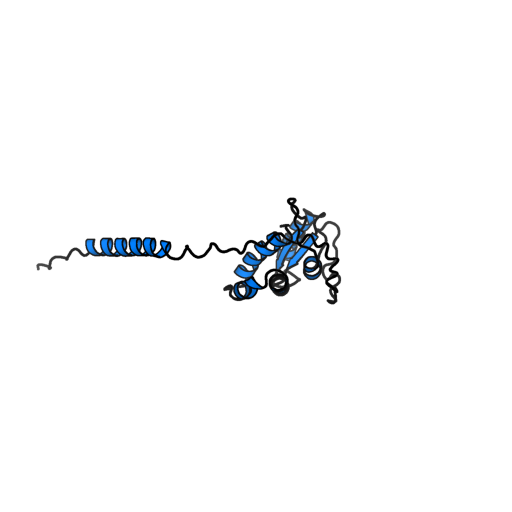974 -8.141 1.00 95.00 114 GLY A C 1
ATOM 884 O O . GLY A 1 114 ? 8.364 -12.832 -9.366 1.00 95.00 114 GLY A O 1
ATOM 885 N N . CYS A 1 115 ? 7.674 -12.138 -7.359 1.00 94.88 115 CYS A N 1
ATOM 886 C CA . CYS A 1 115 ? 6.990 -10.950 -7.875 1.00 94.88 115 CYS A CA 1
ATOM 887 C C . CYS A 1 115 ? 7.958 -9.839 -8.297 1.00 94.88 115 CYS A C 1
ATOM 889 O O . CYS A 1 115 ? 7.637 -9.100 -9.231 1.00 94.88 115 CYS A O 1
ATOM 891 N N . ARG A 1 116 ? 9.095 -9.708 -7.609 1.00 95.75 116 ARG A N 1
ATOM 892 C CA . ARG A 1 116 ? 10.135 -8.702 -7.861 1.00 95.75 116 ARG A CA 1
ATOM 893 C C . ARG A 1 116 ? 11.045 -9.091 -9.026 1.00 95.75 116 ARG A C 1
ATOM 895 O O . ARG A 1 116 ? 11.415 -8.219 -9.802 1.00 95.75 116 ARG A O 1
ATOM 902 N N . GLU A 1 117 ? 11.350 -10.376 -9.190 1.00 96.56 117 GLU A N 1
ATOM 903 C CA . GLU A 1 117 ? 12.139 -10.923 -10.310 1.00 96.56 117 GLU A CA 1
ATOM 904 C C . GLU A 1 117 ? 11.483 -10.661 -11.667 1.00 96.56 117 GLU A C 1
ATOM 906 O O . GLU A 1 117 ? 12.161 -10.432 -12.664 1.00 96.56 117 GLU A O 1
ATOM 911 N N . LYS A 1 118 ? 10.147 -10.666 -11.709 1.00 96.44 118 LYS A N 1
ATOM 912 C CA . LYS A 1 118 ? 9.362 -10.397 -12.923 1.00 96.44 118 LYS A CA 1
ATOM 913 C C . LYS A 1 118 ? 9.226 -8.905 -13.251 1.00 96.44 118 LYS A C 1
ATOM 915 O O . LYS A 1 118 ? 8.672 -8.572 -14.292 1.00 96.44 118 LYS A O 1
ATOM 920 N N . ARG A 1 119 ? 9.672 -8.019 -12.356 1.00 95.44 119 ARG A N 1
ATOM 921 C CA . ARG A 1 119 ? 9.479 -6.558 -12.403 1.00 95.44 119 ARG A CA 1
ATOM 922 C C . ARG A 1 119 ? 10.767 -5.833 -12.012 1.00 95.44 119 ARG A C 1
ATOM 924 O O . ARG A 1 119 ? 10.789 -5.001 -11.114 1.00 95.44 119 ARG A O 1
ATOM 931 N N . GLN A 1 120 ? 11.868 -6.196 -12.659 1.00 95.81 120 GLN A N 1
ATOM 932 C CA . GLN A 1 120 ? 13.207 -5.705 -12.300 1.00 95.81 120 GLN A CA 1
ATOM 933 C C . GLN A 1 120 ? 13.367 -4.198 -12.536 1.00 95.81 120 GLN A C 1
ATOM 935 O O . GLN A 1 120 ? 14.151 -3.547 -11.857 1.00 95.81 120 GLN A O 1
ATOM 940 N N . ASP A 1 121 ? 12.596 -3.641 -13.470 1.00 95.38 121 ASP A N 1
ATOM 941 C CA . ASP A 1 121 ? 12.538 -2.215 -13.791 1.00 95.38 121 ASP A CA 1
ATOM 942 C C . ASP A 1 121 ? 11.548 -1.424 -12.911 1.00 95.38 121 ASP A C 1
ATOM 944 O O . ASP A 1 121 ? 11.263 -0.262 -13.200 1.00 95.38 121 ASP A O 1
ATOM 948 N N . TRP A 1 122 ? 11.000 -2.051 -11.865 1.00 96.75 122 TRP A N 1
ATOM 949 C CA . TRP A 1 122 ? 10.093 -1.428 -10.899 1.00 96.75 122 TRP A CA 1
ATOM 950 C C . TRP A 1 122 ? 10.807 -1.172 -9.575 1.00 96.75 122 TRP A C 1
ATOM 952 O O .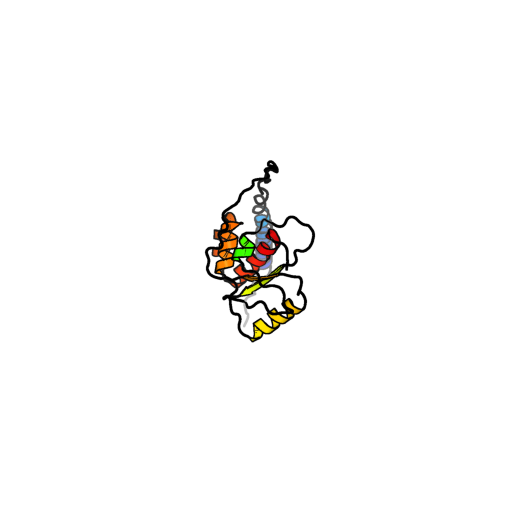 TRP A 1 122 ? 11.832 -1.783 -9.255 1.00 96.75 122 TRP A O 1
ATOM 962 N N . GLU A 1 123 ? 10.213 -0.303 -8.767 1.00 96.75 123 GLU A N 1
ATOM 963 C CA . GLU A 1 123 ? 10.579 -0.158 -7.363 1.00 96.75 123 GLU A CA 1
ATOM 964 C C . GLU A 1 123 ? 9.595 -0.942 -6.493 1.00 96.75 123 GLU A C 1
ATOM 966 O O . GLU A 1 123 ? 8.406 -1.047 -6.798 1.00 96.75 123 GLU A O 1
ATOM 971 N N . TRP A 1 124 ? 10.091 -1.513 -5.404 1.00 96.88 124 TRP A N 1
ATOM 972 C CA . TRP A 1 124 ? 9.324 -2.329 -4.477 1.00 96.88 124 TRP A CA 1
ATOM 973 C C . TRP A 1 124 ? 9.306 -1.694 -3.092 1.00 96.88 124 TRP A C 1
ATOM 975 O O . TRP A 1 124 ? 10.361 -1.364 -2.549 1.00 96.88 124 TRP A O 1
ATOM 985 N N . VAL A 1 125 ? 8.111 -1.573 -2.517 1.00 96.38 125 VAL A N 1
ATOM 986 C CA . VAL A 1 125 ? 7.881 -0.969 -1.202 1.00 96.38 125 VAL A CA 1
ATOM 987 C C . VAL A 1 125 ? 7.166 -1.970 -0.305 1.00 96.38 125 VAL A C 1
ATOM 989 O O . VAL A 1 125 ? 6.115 -2.503 -0.672 1.00 96.38 125 VAL A O 1
ATOM 992 N N . LEU A 1 126 ? 7.729 -2.206 0.881 1.00 96.25 126 LEU A N 1
ATOM 993 C CA . LEU A 1 126 ? 7.099 -2.984 1.943 1.00 96.25 126 LEU A CA 1
ATOM 994 C C . LEU A 1 126 ? 6.526 -2.032 2.997 1.00 96.25 126 LEU A C 1
ATOM 996 O O . LEU A 1 126 ? 7.281 -1.301 3.625 1.00 96.25 126 LEU A O 1
ATOM 1000 N N . TRP A 1 127 ? 5.209 -2.049 3.173 1.00 96.75 127 TRP A N 1
ATOM 1001 C CA . TRP A 1 127 ? 4.474 -1.197 4.106 1.00 96.75 127 TRP A CA 1
ATOM 1002 C C . TRP A 1 127 ? 4.204 -1.909 5.431 1.00 96.75 127 TRP A C 1
ATOM 1004 O O . TRP A 1 127 ? 3.642 -3.011 5.436 1.00 96.75 127 TRP A O 1
ATOM 1014 N N . THR A 1 128 ? 4.549 -1.255 6.540 1.00 96.06 128 THR A N 1
ATOM 1015 C CA . THR A 1 128 ? 4.138 -1.649 7.896 1.00 96.06 128 THR A CA 1
ATOM 1016 C C . THR A 1 128 ? 2.845 -0.957 8.330 1.00 96.06 128 THR A C 1
ATOM 1018 O O . THR A 1 128 ? 2.368 -0.028 7.673 1.00 96.06 128 THR A O 1
ATOM 1021 N N . ASP A 1 129 ? 2.268 -1.396 9.451 1.00 95.50 129 ASP A N 1
ATOM 1022 C CA . ASP A 1 129 ? 1.088 -0.752 10.039 1.00 95.50 129 ASP A CA 1
ATOM 1023 C C . ASP A 1 129 ? 1.395 0.706 10.440 1.00 95.50 129 ASP A C 1
ATOM 1025 O O . ASP A 1 129 ? 0.552 1.592 10.269 1.00 95.50 129 ASP A O 1
ATOM 1029 N N . GLU A 1 130 ? 2.625 0.978 10.887 1.00 95.56 130 GLU A N 1
ATOM 1030 C CA . GLU A 1 130 ? 3.113 2.319 11.209 1.00 95.56 130 GLU A CA 1
ATOM 1031 C C . GLU A 1 130 ? 3.257 3.189 9.954 1.00 95.56 130 GLU A C 1
ATOM 1033 O O . GLU A 1 130 ? 2.830 4.345 9.947 1.00 95.56 130 GLU A O 1
ATOM 1038 N N . ASP A 1 131 ? 3.810 2.644 8.866 1.00 97.25 131 ASP A N 1
ATOM 1039 C CA . ASP A 1 131 ? 3.921 3.369 7.593 1.00 97.25 131 ASP A CA 1
ATOM 1040 C C . ASP A 1 131 ? 2.550 3.728 7.019 1.00 97.25 131 ASP A C 1
ATOM 1042 O O . ASP A 1 131 ? 2.360 4.813 6.463 1.00 97.25 131 ASP A O 1
ATOM 1046 N N . ASN A 1 132 ? 1.578 2.836 7.196 1.00 97.44 132 ASN A N 1
ATOM 1047 C CA . ASN A 1 132 ? 0.204 3.056 6.770 1.00 97.44 132 ASN A CA 1
ATOM 1048 C C . ASN A 1 132 ? -0.443 4.221 7.506 1.00 97.44 132 ASN A C 1
ATOM 1050 O O . ASN A 1 132 ? -1.033 5.095 6.871 1.00 97.44 132 ASN A O 1
ATOM 1054 N N . LEU A 1 133 ? -0.287 4.266 8.830 1.00 97.25 133 LEU A N 1
ATOM 1055 C CA . LEU A 1 133 ? -0.791 5.379 9.624 1.00 97.25 133 LEU A CA 1
ATOM 1056 C C . LEU A 1 133 ? -0.132 6.702 9.207 1.00 97.25 133 LEU A C 1
ATOM 1058 O O . LEU A 1 133 ? -0.835 7.690 9.008 1.00 97.25 133 LEU A O 1
ATOM 1062 N N . ARG A 1 134 ? 1.189 6.709 8.974 1.00 97.62 134 ARG A N 1
ATOM 1063 C CA . ARG A 1 134 ? 1.909 7.900 8.484 1.00 97.62 134 ARG A CA 1
ATOM 1064 C C . ARG A 1 134 ? 1.365 8.393 7.144 1.00 97.62 134 ARG A C 1
ATOM 1066 O O . ARG A 1 134 ? 1.238 9.599 6.948 1.00 97.62 134 ARG A O 1
ATOM 1073 N N . LEU A 1 135 ? 1.036 7.487 6.220 1.00 97.44 135 LEU A N 1
ATOM 1074 C CA . LEU A 1 135 ? 0.435 7.849 4.934 1.00 97.44 135 LEU A CA 1
ATOM 1075 C C . LEU A 1 135 ? -0.933 8.512 5.118 1.00 97.44 135 LEU A C 1
ATOM 1077 O O . LEU A 1 135 ? -1.192 9.546 4.499 1.00 97.44 135 LEU A O 1
ATOM 1081 N N . VAL A 1 136 ? -1.792 7.931 5.963 1.00 98.31 136 VAL A N 1
ATOM 1082 C CA . VAL A 1 136 ? -3.126 8.474 6.258 1.00 98.31 136 VAL A CA 1
ATOM 1083 C C . VAL A 1 136 ? -3.005 9.860 6.884 1.00 98.31 136 VAL A C 1
ATOM 1085 O O . VAL A 1 136 ? -3.570 10.807 6.350 1.00 98.31 136 VAL A O 1
ATOM 1088 N N . GLN A 1 137 ? -2.191 10.012 7.928 1.00 97.62 137 GLN A N 1
ATOM 1089 C CA . GLN A 1 137 ? -1.963 11.297 8.594 1.00 97.62 137 GLN A CA 1
ATOM 1090 C C . GLN A 1 137 ? -1.424 12.367 7.638 1.00 97.62 137 GLN A C 1
ATOM 1092 O O . GLN A 1 137 ? -1.825 13.527 7.702 1.00 97.62 137 GLN A O 1
ATOM 1097 N N . LYS A 1 138 ? -0.524 11.981 6.725 1.00 96.56 138 LYS A N 1
ATOM 1098 C CA . LYS A 1 138 ? 0.124 12.921 5.808 1.00 96.56 138 LYS A CA 1
ATOM 1099 C C . LYS A 1 138 ? -0.786 13.389 4.674 1.00 96.56 138 LYS A C 1
ATOM 1101 O O . LYS A 1 138 ? -0.765 14.569 4.335 1.00 96.56 138 LYS A O 1
ATOM 1106 N N . TYR A 1 139 ? -1.526 12.477 4.048 1.00 96.81 139 TYR A N 1
ATOM 1107 C CA . TYR A 1 139 ? -2.232 12.764 2.793 1.00 96.81 139 TYR A CA 1
ATOM 1108 C C . TYR A 1 139 ? -3.753 12.688 2.890 1.00 96.81 139 TYR A C 1
ATOM 1110 O O . TYR A 1 139 ? -4.441 13.222 2.022 1.00 96.81 139 TYR A O 1
ATOM 1118 N N . PHE A 1 140 ? -4.282 12.040 3.927 1.00 97.38 140 PHE A N 1
ATOM 1119 C CA . PHE A 1 140 ? -5.711 11.807 4.120 1.00 97.38 140 PHE A CA 1
ATOM 1120 C C . PHE A 1 140 ? -6.129 12.019 5.586 1.00 97.38 140 PHE A C 1
ATOM 1122 O O . PHE A 1 140 ? -6.789 11.144 6.148 1.00 97.38 140 PHE A O 1
ATOM 1129 N N . PRO A 1 141 ? -5.786 13.155 6.229 1.00 98.06 141 PRO A N 1
ATOM 1130 C CA . PRO A 1 141 ? -6.039 13.351 7.660 1.00 98.06 141 PRO A CA 1
ATOM 1131 C C . PRO A 1 141 ? -7.527 13.226 8.024 1.00 98.06 141 PRO A C 1
ATOM 1133 O O . PRO A 1 141 ? -7.870 12.699 9.074 1.00 98.06 141 PRO A O 1
ATOM 1136 N N . ALA A 1 142 ? -8.434 13.603 7.115 1.00 98.00 142 ALA A N 1
ATOM 1137 C CA . ALA A 1 142 ? -9.878 13.431 7.300 1.00 98.00 142 ALA A CA 1
ATOM 1138 C C . ALA A 1 142 ? -10.338 11.958 7.382 1.00 98.00 142 ALA A C 1
ATOM 1140 O O . ALA A 1 142 ? -11.465 11.691 7.791 1.00 98.00 142 ALA A O 1
ATOM 1141 N N . LEU A 1 143 ? -9.498 11.001 6.974 1.00 98.19 143 LEU A N 1
ATOM 1142 C CA . LEU A 1 143 ? -9.778 9.565 7.029 1.00 98.19 143 LEU A CA 1
ATOM 1143 C C . LEU A 1 143 ? -9.111 8.871 8.226 1.00 98.19 143 LEU A C 1
ATOM 1145 O O . LEU A 1 143 ? -9.296 7.666 8.381 1.00 98.19 143 LEU A O 1
ATOM 1149 N N . GLU A 1 144 ? -8.357 9.582 9.071 1.00 98.31 144 GLU A N 1
ATOM 1150 C CA . GLU A 1 144 ? -7.615 8.976 10.186 1.00 98.31 144 GLU A CA 1
ATOM 1151 C C . GLU A 1 144 ? -8.536 8.272 11.185 1.00 98.31 144 GLU A C 1
ATOM 1153 O O . GLU A 1 144 ? -8.352 7.082 11.450 1.00 98.31 144 GLU A O 1
ATOM 1158 N N . ASP A 1 145 ? -9.587 8.950 11.650 1.00 98.38 145 ASP A N 1
ATOM 1159 C CA . ASP A 1 145 ? -10.568 8.360 12.569 1.00 98.38 145 ASP A CA 1
ATOM 1160 C C . ASP A 1 145 ? -11.261 7.139 11.952 1.00 98.38 145 ASP A C 1
ATOM 1162 O O . ASP A 1 145 ? -11.485 6.127 12.619 1.00 98.38 145 ASP A O 1
ATOM 1166 N N . THR A 1 146 ? -11.543 7.196 10.645 1.00 98.38 146 THR A N 1
ATOM 1167 C CA . THR A 1 146 ? -12.121 6.063 9.909 1.00 98.38 146 THR A CA 1
ATOM 1168 C C . THR A 1 146 ? -11.146 4.889 9.874 1.00 98.38 146 THR A C 1
ATOM 1170 O O . THR A 1 146 ? -11.533 3.764 10.178 1.00 98.38 146 THR A O 1
ATOM 1173 N N . TYR A 1 147 ? -9.876 5.138 9.545 1.00 98.25 147 TYR A N 1
ATOM 1174 C CA . TYR A 1 147 ? -8.824 4.125 9.479 1.00 98.25 147 TYR A CA 1
ATOM 1175 C C . TYR A 1 147 ? -8.576 3.453 10.838 1.00 98.25 147 TYR A C 1
ATOM 1177 O O . TYR A 1 147 ? -8.500 2.221 10.932 1.00 98.25 147 TYR A O 1
ATOM 1185 N N . LEU A 1 148 ? -8.492 4.248 11.908 1.00 97.94 148 LEU A N 1
ATOM 1186 C CA . LEU A 1 148 ? -8.296 3.757 13.270 1.00 97.94 148 LEU A CA 1
ATOM 1187 C C . LEU A 1 148 ? -9.524 2.994 13.784 1.00 97.94 148 LEU A C 1
ATOM 1189 O O . LEU A 1 148 ? -9.352 1.984 14.470 1.00 97.94 148 LEU A O 1
ATOM 1193 N N . GLY A 1 149 ? -10.732 3.410 13.392 1.00 98.31 149 GLY A N 1
ATOM 1194 C CA . GLY A 1 149 ? -11.999 2.767 13.745 1.00 98.31 149 GLY A CA 1
ATOM 1195 C C . GLY A 1 149 ? -12.295 1.445 13.024 1.00 98.31 149 GLY A C 1
ATOM 1196 O O . GLY A 1 149 ? -13.267 0.773 13.372 1.00 98.31 149 GLY A O 1
ATOM 1197 N N . LEU A 1 150 ? -11.484 1.036 12.038 1.00 98.19 150 LEU A N 1
ATOM 1198 C CA . LEU A 1 150 ? -11.677 -0.241 11.345 1.00 98.19 150 LEU A CA 1
ATOM 1199 C C . LEU A 1 150 ? -11.530 -1.436 12.312 1.00 98.19 150 LEU A C 1
ATOM 1201 O O . LEU A 1 150 ? -10.594 -1.466 13.114 1.00 98.19 150 LEU A O 1
ATOM 1205 N N . PRO A 1 151 ? -12.389 -2.472 12.201 1.00 97.00 151 PRO A N 1
ATOM 1206 C CA . PRO A 1 151 ? -12.517 -3.528 13.213 1.00 97.00 151 PRO A CA 1
ATOM 1207 C C . PRO A 1 151 ? -11.316 -4.483 13.304 1.00 97.00 151 PRO A C 1
ATOM 1209 O O . PRO A 1 151 ? -11.279 -5.346 14.179 1.00 97.00 151 PRO A O 1
ATOM 1212 N N . GLY A 1 152 ? -10.327 -4.364 12.414 1.00 94.50 152 GLY A N 1
ATOM 1213 C CA . GLY A 1 152 ? -9.099 -5.152 12.485 1.00 94.50 152 GLY A CA 1
ATOM 1214 C C . GLY A 1 152 ? -8.100 -4.840 11.374 1.00 94.50 152 GLY A C 1
ATOM 1215 O O . GLY A 1 152 ? -8.426 -4.185 10.382 1.00 94.50 152 GLY A O 1
ATOM 1216 N N . ASN A 1 153 ? -6.878 -5.362 11.518 1.00 93.81 153 ASN A N 1
ATOM 1217 C CA . ASN A 1 153 ? -5.769 -5.033 10.615 1.00 93.81 153 ASN A CA 1
ATOM 1218 C C . ASN A 1 153 ? -6.008 -5.478 9.167 1.00 93.81 153 ASN A C 1
ATOM 1220 O O . ASN A 1 153 ? -5.549 -4.800 8.257 1.00 93.81 153 ASN A O 1
ATOM 1224 N N . ILE A 1 154 ? -6.760 -6.558 8.923 1.00 94.75 154 ILE A N 1
ATOM 1225 C CA . ILE A 1 154 ? -7.063 -6.974 7.544 1.00 94.75 154 ILE A CA 1
ATOM 1226 C C . ILE A 1 154 ? -7.866 -5.902 6.790 1.00 94.75 154 ILE A C 1
ATOM 1228 O O . ILE A 1 154 ? -7.532 -5.567 5.658 1.00 94.75 154 ILE A O 1
ATOM 1232 N N . TYR A 1 155 ? -8.839 -5.277 7.460 1.00 97.56 155 TYR A N 1
ATOM 1233 C CA . TYR A 1 155 ? -9.624 -4.177 6.900 1.00 97.56 155 TYR A CA 1
ATOM 1234 C C . TYR A 1 155 ? -8.761 -2.939 6.661 1.00 97.56 155 TYR A C 1
ATOM 1236 O O . TYR A 1 155 ? -8.923 -2.266 5.648 1.00 97.56 155 TYR A O 1
ATOM 1244 N N . ARG A 1 156 ? -7.815 -2.659 7.569 1.00 97.62 156 ARG A N 1
ATOM 1245 C CA . ARG A 1 156 ? -6.840 -1.573 7.402 1.00 97.62 156 ARG A CA 1
ATOM 1246 C C . ARG A 1 156 ? -5.974 -1.806 6.170 1.00 97.62 156 ARG A C 1
ATOM 1248 O O . ARG A 1 156 ? -5.878 -0.921 5.334 1.00 97.62 156 ARG A O 1
ATOM 1255 N N . VAL A 1 157 ? -5.416 -3.002 5.996 1.00 96.31 157 VAL A N 1
ATOM 1256 C CA . VAL A 1 157 ? -4.608 -3.341 4.813 1.00 96.31 157 VAL A CA 1
ATOM 1257 C C . VAL A 1 157 ? -5.420 -3.212 3.517 1.00 96.31 157 VAL A C 1
ATOM 1259 O O . VAL A 1 157 ? -4.928 -2.651 2.536 1.00 96.31 157 VAL A O 1
ATOM 1262 N N . ASP A 1 158 ? -6.674 -3.670 3.507 1.00 96.94 158 ASP A N 1
ATOM 1263 C CA . ASP A 1 158 ? -7.543 -3.540 2.333 1.00 96.94 158 ASP A CA 1
ATOM 1264 C C . ASP A 1 158 ? -7.914 -2.087 2.018 1.00 96.94 158 ASP A C 1
ATOM 1266 O O . ASP A 1 158 ? -7.954 -1.692 0.849 1.00 96.94 158 ASP A O 1
ATOM 1270 N N . PHE A 1 159 ? -8.114 -1.270 3.049 1.00 98.00 159 PHE A N 1
ATOM 1271 C CA . PHE A 1 159 ? -8.311 0.167 2.913 1.00 98.00 159 PHE A CA 1
ATOM 1272 C C . PHE A 1 159 ? -7.071 0.850 2.320 1.00 98.00 159 PHE A C 1
ATOM 1274 O O . PHE A 1 159 ? -7.174 1.581 1.332 1.00 98.00 159 PHE A O 1
ATOM 1281 N N . MET A 1 160 ? -5.885 0.543 2.849 1.00 98.06 160 MET A N 1
ATOM 1282 C CA . MET A 1 160 ? -4.625 1.159 2.431 1.00 98.06 160 MET A CA 1
ATOM 1283 C C . MET A 1 160 ? -4.253 0.870 0.980 1.00 98.06 160 MET A C 1
ATOM 1285 O O . MET A 1 160 ? -3.732 1.759 0.309 1.00 98.06 160 MET A O 1
ATOM 1289 N N . ARG A 1 161 ? -4.579 -0.322 0.460 1.00 96.88 161 ARG A N 1
ATOM 1290 C CA . ARG A 1 161 ? -4.336 -0.667 -0.952 1.00 96.88 161 ARG A CA 1
ATOM 1291 C C . ARG A 1 161 ? -4.925 0.375 -1.903 1.00 96.88 161 ARG A C 1
ATOM 1293 O O . ARG A 1 161 ? -4.273 0.772 -2.865 1.00 96.88 161 ARG A O 1
ATOM 1300 N N . ASN A 1 162 ? -6.134 0.853 -1.605 1.00 97.31 162 ASN A N 1
ATOM 1301 C CA . ASN A 1 162 ? -6.790 1.890 -2.398 1.00 97.31 162 ASN A CA 1
ATOM 1302 C C . ASN A 1 162 ? -6.071 3.239 -2.279 1.00 97.31 162 ASN A C 1
ATOM 1304 O O . ASN A 1 162 ? -5.934 3.946 -3.275 1.00 97.31 162 ASN A O 1
ATOM 1308 N N . LEU A 1 163 ? -5.569 3.582 -1.090 1.00 97.44 163 LEU A N 1
ATOM 1309 C CA . LEU A 1 163 ? -4.861 4.842 -0.863 1.00 97.44 163 LEU A CA 1
ATOM 1310 C C . LEU A 1 163 ? -3.499 4.890 -1.563 1.00 97.44 163 LEU A C 1
ATOM 1312 O O . LEU A 1 163 ? -3.172 5.922 -2.151 1.00 97.44 163 LEU A O 1
ATOM 1316 N N . TYR A 1 164 ? -2.733 3.789 -1.562 1.00 96.31 164 TYR A N 1
ATOM 1317 C CA . TYR A 1 164 ? -1.472 3.723 -2.312 1.00 96.31 164 TYR A CA 1
ATOM 1318 C C . TYR A 1 164 ? -1.722 3.990 -3.796 1.00 96.31 164 TYR A C 1
ATOM 1320 O O . TYR A 1 164 ? -1.113 4.894 -4.366 1.00 96.31 164 TYR A O 1
ATOM 1328 N N . MET A 1 165 ? -2.671 3.255 -4.390 1.00 94.94 165 MET A N 1
ATOM 1329 C CA . MET A 1 165 ? -3.003 3.372 -5.811 1.00 94.94 165 MET A CA 1
ATOM 1330 C C . MET A 1 165 ? -3.537 4.763 -6.158 1.00 94.94 165 MET A C 1
ATOM 1332 O O . MET A 1 165 ? -3.150 5.334 -7.173 1.00 94.94 165 MET A O 1
ATOM 1336 N N . TYR A 1 166 ? -4.383 5.346 -5.306 1.00 95.06 166 TYR A N 1
ATOM 1337 C CA . TYR A 1 166 ? -4.939 6.679 -5.535 1.00 95.06 166 TYR A CA 1
ATOM 1338 C C . TYR A 1 166 ? -3.876 7.790 -5.490 1.00 95.06 166 TYR A C 1
ATOM 1340 O O . TYR A 1 166 ? -3.968 8.765 -6.245 1.00 95.06 166 TYR A O 1
ATOM 1348 N N . HIS A 1 167 ? -2.884 7.672 -4.600 1.00 95.25 167 HIS A N 1
ATOM 1349 C CA . HIS A 1 167 ? -1.872 8.711 -4.400 1.00 95.25 167 HIS A CA 1
ATOM 1350 C C . HIS A 1 167 ? -0.642 8.541 -5.308 1.00 95.25 167 HIS A C 1
ATOM 1352 O O . HIS A 1 167 ? -0.152 9.509 -5.894 1.00 95.25 167 HIS A O 1
ATOM 1358 N N . PHE A 1 168 ? -0.133 7.317 -5.431 1.00 95.56 168 PHE A N 1
ATOM 1359 C CA . PHE A 1 168 ? 1.133 7.013 -6.103 1.00 95.56 168 PHE A CA 1
ATOM 1360 C C . PHE A 1 168 ? 0.959 6.237 -7.423 1.00 95.56 168 PHE A C 1
ATOM 1362 O O . PHE A 1 168 ? 1.915 6.132 -8.198 1.00 95.56 168 PHE A O 1
ATOM 1369 N N . GLY A 1 169 ? -0.236 5.715 -7.720 1.00 95.06 169 GLY A N 1
ATOM 1370 C CA . GLY A 1 169 ? -0.452 4.735 -8.791 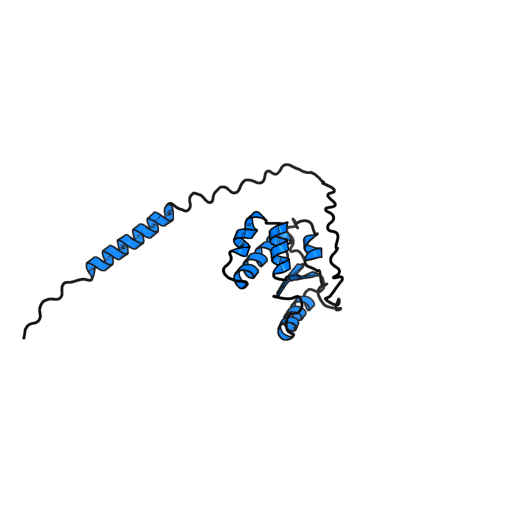1.00 95.06 169 GLY A CA 1
ATOM 1371 C C . GLY A 1 169 ? 0.132 3.374 -8.408 1.00 95.06 169 GLY A C 1
ATOM 1372 O O . GLY A 1 169 ? 0.163 3.053 -7.230 1.00 95.06 169 GLY A O 1
ATOM 1373 N N . GLY A 1 170 ? 0.619 2.588 -9.370 1.00 94.75 170 GLY A N 1
ATOM 1374 C CA . GLY A 1 170 ? 1.281 1.304 -9.091 1.00 94.75 170 GLY A CA 1
ATOM 1375 C C . GLY A 1 170 ? 0.339 0.126 -8.838 1.00 94.75 170 GLY A C 1
ATOM 1376 O O . GLY A 1 170 ? -0.836 0.174 -9.205 1.00 94.75 170 GLY A O 1
ATOM 1377 N N . VAL A 1 171 ? 0.902 -0.951 -8.273 1.00 94.50 171 VAL A N 1
ATOM 1378 C CA . VAL A 1 171 ? 0.243 -2.250 -8.034 1.00 94.50 171 VAL A CA 1
ATOM 1379 C C . VAL A 1 171 ? 0.600 -2.803 -6.666 1.00 94.50 171 VAL A C 1
ATOM 1381 O O . VAL A 1 171 ? 1.810 -2.939 -6.395 1.00 94.50 171 VAL A O 1
#